Protein AF-A0A0P9H4C4-F1 (afdb_monomer)

Radius of gyration: 17.07 Å; Cα contacts (8 Å, |Δi|>4): 237; chains: 1; bounding box: 42×40×33 Å

pLDDT: mean 82.75, std 14.72, range [47.47, 95.94]

Nearest PDB structures (foldseek):
  5cm2-assembly1_Z  TM=3.057E-01  e=8.538E+00  Yarrowia lipolytica CLIB122
  7put-assembly1_A  TM=2.296E-01  e=3.294E+00  Brugia malayi
  7pvj-assembly1_B  TM=1.851E-01  e=3.710E+00  Brugia malayi

Mean predicted aligned error: 8.46 Å

Solvent-accessible surface area (backbone atoms only — not comparable to full-atom values): 4800 Å² total; per-residue (Å²): 124,46,69,37,78,50,75,29,85,44,61,33,77,38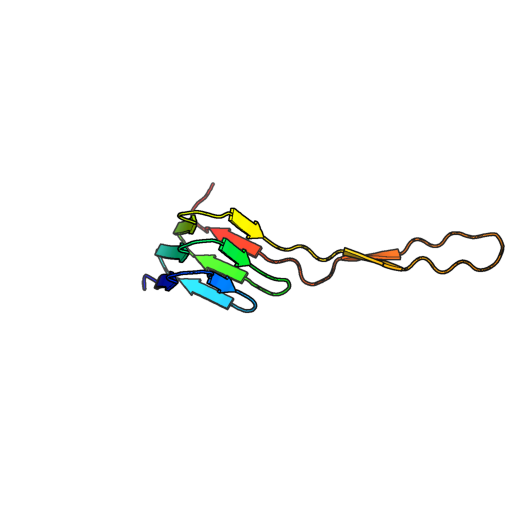,61,40,82,46,74,16,74,28,42,22,39,40,38,10,37,24,33,28,35,29,31,55,53,6,36,39,37,16,35,41,67,46,80,43,36,74,71,46,48,79,44,75,32,69,50,70,50,71,49,75,57,85,52,94,96,48,85,51,77,50,73,44,71,49,58,54,30,44,80,46,42,78,66,75,127

Organism: NCBI:txid199198

Secondary structure (DSSP, 8-state):
---EEEEESS-EEESSEEEEEEEEEEEESS-EEE-TT-EEEEEEEEEEESSS-EEE---EEEEEEEETTEEEEEEEE----EEEETT--

Sequence (89 aa):
ANNLSAAAGNDLVNSGLIEAGNRLDLLAGNDLVNKSGGIIAGRDVTLTALRGDVINERTVTSHQSAADDATWRKDFADSAARIEAANDM

Structure (mmCIF, N/CA/C/O backbone):
data_AF-A0A0P9H4C4-F1
#
_entry.id   AF-A0A0P9H4C4-F1
#
loop_
_atom_site.group_PDB
_atom_site.id
_atom_site.type_symbol
_atom_site.label_atom_id
_atom_site.label_alt_id
_atom_site.label_comp_id
_atom_site.label_asym_id
_atom_site.label_entity_id
_atom_site.label_seq_id
_atom_site.pdbx_PDB_ins_code
_atom_site.Cartn_x
_atom_site.Cartn_y
_atom_site.Cartn_z
_atom_site.occupancy
_atom_site.B_iso_or_equiv
_atom_site.auth_seq_id
_atom_site.auth_comp_id
_atom_site.auth_asym_id
_atom_site.auth_atom_id
_atom_site.pdbx_PDB_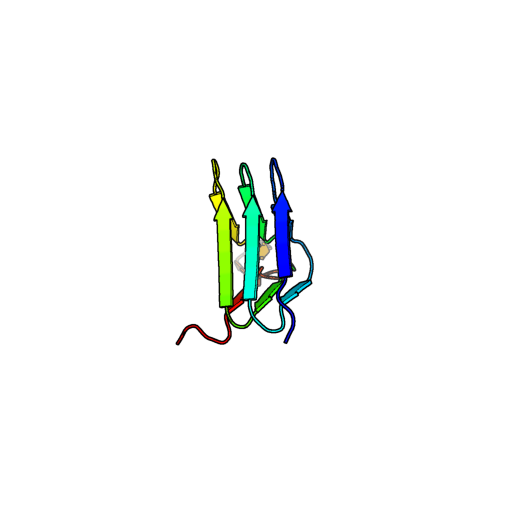model_num
ATOM 1 N N . ALA A 1 1 ? -7.488 5.858 19.792 1.00 63.72 1 ALA A N 1
ATOM 2 C CA . ALA A 1 1 ? -7.155 5.053 18.603 1.00 63.72 1 ALA A CA 1
ATOM 3 C C . ALA A 1 1 ? -7.331 5.954 17.388 1.00 63.72 1 ALA A C 1
ATOM 5 O O . ALA A 1 1 ? -8.371 6.597 17.298 1.00 63.72 1 ALA A O 1
ATOM 6 N N . ASN A 1 2 ? -6.309 6.089 16.543 1.00 89.31 2 ASN A N 1
ATOM 7 C CA . ASN A 1 2 ? -6.323 7.030 15.419 1.00 89.31 2 ASN A CA 1
ATOM 8 C C . ASN A 1 2 ? -6.643 6.285 14.124 1.00 89.31 2 ASN A C 1
ATOM 10 O O . ASN A 1 2 ? -6.096 5.208 13.885 1.00 89.31 2 ASN A O 1
ATOM 14 N N . ASN A 1 3 ? -7.523 6.864 13.313 1.00 92.31 3 ASN A N 1
ATOM 15 C CA . ASN A 1 3 ? -7.759 6.411 11.947 1.00 92.31 3 ASN A CA 1
ATOM 16 C C . ASN A 1 3 ? -6.797 7.152 11.012 1.00 92.31 3 ASN A C 1
ATOM 18 O O . ASN A 1 3 ? -6.488 8.320 11.258 1.00 92.31 3 ASN A O 1
ATOM 22 N N . LEU A 1 4 ? -6.365 6.495 9.941 1.00 92.56 4 LEU A N 1
ATOM 23 C CA . LEU A 1 4 ? -5.573 7.099 8.876 1.00 92.56 4 LEU A CA 1
ATOM 24 C C . LEU A 1 4 ? -6.325 6.925 7.560 1.00 92.56 4 LEU A C 1
ATOM 26 O O . LEU A 1 4 ? -6.669 5.809 7.187 1.00 92.56 4 LEU A O 1
ATOM 30 N N . SER A 1 5 ? -6.571 8.030 6.863 1.00 93.00 5 SER A N 1
ATOM 31 C CA . SER A 1 5 ? -7.154 8.020 5.524 1.00 93.00 5 SER A CA 1
ATOM 32 C C . SER A 1 5 ? -6.236 8.768 4.568 1.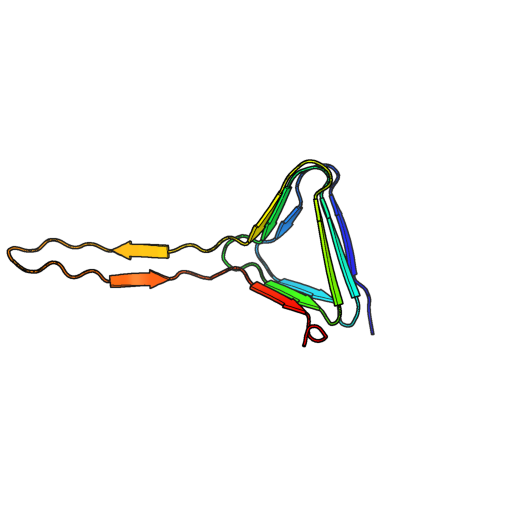00 93.00 5 SER A C 1
ATOM 34 O O . SER A 1 5 ? -5.950 9.945 4.803 1.00 93.00 5 SER A O 1
ATOM 36 N N . ALA A 1 6 ? -5.808 8.125 3.488 1.00 90.94 6 ALA A N 1
ATOM 37 C CA . ALA A 1 6 ? -5.040 8.776 2.433 1.00 90.94 6 ALA A CA 1
ATOM 38 C C . ALA A 1 6 ? -5.697 8.531 1.076 1.00 90.94 6 ALA A C 1
ATOM 40 O O . ALA A 1 6 ? -6.118 7.419 0.767 1.00 90.94 6 ALA A O 1
ATOM 41 N N . ALA A 1 7 ? -5.775 9.585 0.265 1.00 93.12 7 ALA A N 1
ATOM 42 C CA . ALA A 1 7 ? -6.326 9.524 -1.078 1.00 93.12 7 ALA A CA 1
ATOM 43 C C . ALA A 1 7 ? -5.343 10.140 -2.077 1.00 93.12 7 ALA A C 1
ATOM 45 O O . ALA A 1 7 ? -4.899 11.275 -1.897 1.00 93.12 7 ALA A O 1
ATOM 46 N N . ALA A 1 8 ? -5.028 9.404 -3.137 1.00 92.69 8 ALA A N 1
ATOM 47 C CA . ALA A 1 8 ? -4.239 9.866 -4.266 1.00 92.69 8 ALA A CA 1
ATOM 48 C C . ALA A 1 8 ? -5.128 9.933 -5.513 1.00 92.69 8 ALA A C 1
ATOM 50 O O . ALA A 1 8 ? -5.834 8.982 -5.836 1.00 92.69 8 ALA A O 1
ATOM 51 N N . GLY A 1 9 ? -5.091 11.053 -6.242 1.00 93.25 9 GLY A N 1
ATOM 52 C CA . GLY A 1 9 ? -5.897 11.227 -7.460 1.00 93.25 9 GLY A CA 1
ATOM 53 C C . GLY A 1 9 ? -5.445 10.366 -8.648 1.00 93.25 9 GLY A C 1
ATOM 54 O O . GLY A 1 9 ? -6.238 10.120 -9.556 1.00 93.25 9 GLY A O 1
ATOM 55 N N . ASN A 1 10 ? -4.189 9.910 -8.633 1.00 94.94 10 ASN A N 1
ATOM 56 C CA . ASN A 1 10 ? -3.613 8.995 -9.618 1.00 94.94 10 ASN A CA 1
ATOM 57 C C . ASN A 1 10 ? -3.141 7.729 -8.893 1.00 94.94 10 ASN A C 1
ATOM 59 O O . ASN A 1 10 ? -3.987 6.936 -8.499 1.00 94.94 10 ASN A O 1
ATOM 63 N N . ASP A 1 11 ? -1.848 7.587 -8.617 1.00 94.00 11 ASP A N 1
ATOM 64 C CA . ASP A 1 11 ? -1.294 6.377 -8.003 1.00 94.00 11 ASP A CA 1
ATOM 65 C C . ASP A 1 11 ? -0.917 6.623 -6.541 1.00 94.00 11 ASP A C 1
ATOM 67 O O . ASP A 1 11 ? -0.418 7.695 -6.186 1.00 94.00 11 ASP A O 1
ATOM 71 N N . LEU A 1 12 ? -1.137 5.622 -5.691 1.00 93.81 12 LEU A N 1
ATOM 72 C CA . LEU A 1 12 ? -0.704 5.609 -4.299 1.00 93.81 12 LEU A CA 1
ATOM 73 C C . LEU A 1 12 ? 0.422 4.593 -4.157 1.00 93.81 12 LEU A C 1
ATOM 75 O O . LEU A 1 12 ? 0.187 3.391 -4.195 1.00 93.81 12 LEU A O 1
ATOM 79 N N . VAL A 1 13 ? 1.650 5.076 -3.980 1.00 93.25 13 VAL A N 1
ATOM 80 C CA . VAL A 1 13 ? 2.827 4.215 -3.834 1.00 93.25 13 VAL A CA 1
ATOM 81 C C . VAL A 1 13 ? 3.320 4.260 -2.394 1.00 93.25 13 VAL A C 1
ATOM 83 O O . VAL A 1 13 ? 3.718 5.318 -1.910 1.00 93.25 13 VAL A O 1
ATOM 86 N N . ASN A 1 14 ? 3.330 3.110 -1.725 1.00 91.19 14 ASN A N 1
ATOM 87 C CA . ASN A 1 14 ? 3.967 2.935 -0.430 1.00 91.19 14 ASN A CA 1
ATOM 88 C C . ASN A 1 14 ? 5.317 2.232 -0.590 1.00 91.19 14 ASN A C 1
ATOM 90 O O . ASN A 1 14 ? 5.394 1.191 -1.228 1.00 91.19 14 ASN A O 1
ATOM 94 N N . SER A 1 15 ? 6.368 2.768 0.020 1.00 90.25 15 SER A N 1
ATOM 95 C CA . SER A 1 15 ? 7.695 2.137 0.092 1.00 90.25 15 SER A CA 1
ATOM 96 C C . SER A 1 15 ? 8.275 2.162 1.512 1.00 90.25 15 SER A C 1
ATOM 98 O O . SER A 1 15 ? 9.475 1.981 1.693 1.00 90.25 15 SER A O 1
ATOM 100 N N . GLY A 1 16 ? 7.443 2.470 2.510 1.00 90.44 16 GLY A N 1
ATOM 101 C CA . GLY A 1 16 ? 7.816 2.560 3.921 1.00 90.44 16 GLY A CA 1
ATOM 102 C C . GLY A 1 16 ? 6.679 2.066 4.811 1.00 90.44 16 GLY A C 1
ATOM 103 O O . GLY A 1 16 ? 5.943 1.166 4.425 1.00 90.44 16 GLY A O 1
ATOM 104 N N . LEU A 1 17 ? 6.508 2.645 5.999 1.00 90.56 17 LEU A N 1
ATOM 105 C CA . LEU A 1 17 ? 5.426 2.267 6.912 1.00 90.56 17 LEU A CA 1
ATOM 106 C C . LEU A 1 17 ? 4.219 3.204 6.763 1.00 90.56 17 LEU A C 1
ATOM 108 O O . LEU A 1 17 ? 4.333 4.407 6.992 1.00 90.56 17 LEU A O 1
ATOM 112 N N . ILE A 1 18 ? 3.058 2.632 6.457 1.00 92.19 18 ILE A N 1
ATOM 113 C CA . ILE A 1 18 ? 1.746 3.259 6.611 1.00 92.19 18 ILE A CA 1
ATOM 114 C C . ILE A 1 18 ? 1.020 2.494 7.712 1.00 92.19 18 ILE A C 1
ATOM 116 O O . ILE A 1 18 ? 0.668 1.334 7.523 1.00 92.19 18 ILE A O 1
ATOM 120 N N . GLU A 1 19 ? 0.788 3.138 8.854 1.00 91.25 19 GLU A N 1
ATOM 121 C CA . GLU A 1 19 ? 0.132 2.505 9.998 1.00 91.25 19 GLU A CA 1
ATOM 122 C C . GLU A 1 19 ? -1.040 3.338 10.526 1.00 91.25 19 GLU A C 1
ATOM 124 O O . GLU A 1 19 ? -0.918 4.549 10.729 1.00 91.25 19 GLU A O 1
ATOM 129 N N . ALA A 1 20 ? -2.166 2.675 10.805 1.00 92.31 20 ALA A N 1
ATOM 130 C CA . ALA A 1 20 ? -3.257 3.239 11.592 1.00 92.31 20 ALA A CA 1
ATOM 131 C C . ALA A 1 20 ? -3.491 2.429 12.870 1.00 92.31 20 ALA A C 1
ATOM 133 O O . ALA A 1 20 ? -3.680 1.219 12.829 1.00 92.31 20 ALA A O 1
ATOM 134 N N . GLY A 1 21 ? -3.620 3.103 14.015 1.00 89.44 21 GLY A N 1
ATOM 135 C CA . GLY A 1 21 ? -3.947 2.428 15.279 1.00 89.44 21 GLY A CA 1
ATOM 136 C C . GLY A 1 21 ? -5.377 1.867 15.350 1.00 89.44 21 GLY A C 1
ATOM 137 O O . GLY A 1 21 ? -5.739 1.242 16.343 1.00 89.44 21 GLY A O 1
ATOM 138 N N . ASN A 1 22 ? -6.217 2.148 14.353 1.00 92.12 22 ASN A N 1
ATOM 139 C CA . ASN A 1 22 ? -7.581 1.646 14.240 1.00 92.12 22 ASN A CA 1
ATOM 140 C C . ASN A 1 22 ? -7.900 1.336 12.770 1.00 92.12 22 ASN A C 1
ATOM 142 O O . ASN A 1 22 ? -7.486 0.298 12.267 1.00 92.12 22 ASN A O 1
ATOM 146 N N . ARG A 1 23 ? -8.578 2.234 12.050 1.00 93.00 23 ARG A N 1
ATOM 147 C CA . ARG A 1 23 ? -8.882 2.033 10.631 1.00 93.00 23 ARG A CA 1
ATOM 148 C C . ARG A 1 23 ? -7.856 2.713 9.733 1.00 93.00 23 ARG A C 1
ATOM 150 O O . ARG A 1 23 ? -7.557 3.889 9.940 1.00 93.00 23 ARG A O 1
ATOM 157 N N . LEU A 1 24 ? -7.380 1.982 8.736 1.00 94.12 24 LEU A N 1
ATOM 158 C CA . LEU A 1 24 ? -6.553 2.458 7.643 1.00 94.12 24 LEU A CA 1
ATOM 159 C C . LEU A 1 24 ? -7.346 2.388 6.337 1.00 94.12 24 LEU A C 1
ATOM 161 O O . LEU A 1 24 ? -7.701 1.297 5.907 1.00 94.12 24 LEU A O 1
ATOM 165 N N . ASP A 1 25 ? -7.585 3.529 5.697 1.00 94.62 25 ASP A N 1
ATOM 166 C CA . ASP A 1 25 ? -8.256 3.608 4.397 1.00 94.62 25 ASP A CA 1
ATOM 167 C C . ASP A 1 25 ? -7.326 4.266 3.368 1.00 94.62 25 ASP A C 1
ATOM 169 O O . ASP A 1 25 ? -6.965 5.440 3.495 1.00 94.62 25 ASP A O 1
ATOM 173 N N . LEU A 1 26 ? -6.937 3.519 2.335 1.00 93.19 26 LEU A N 1
ATOM 174 C CA . LEU A 1 26 ? -6.118 4.018 1.232 1.00 93.19 26 LEU A CA 1
ATOM 175 C C . LEU A 1 26 ? -6.915 3.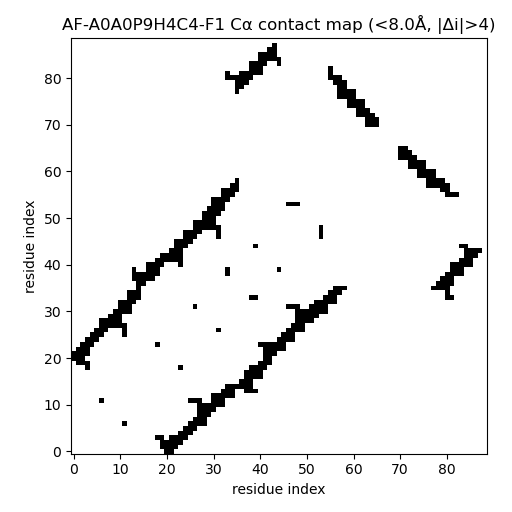983 -0.073 1.00 93.19 26 LEU A C 1
ATOM 177 O O . LEU A 1 26 ? -7.386 2.928 -0.495 1.00 93.19 26 LEU A O 1
ATOM 181 N N . LEU A 1 27 ? -7.038 5.141 -0.720 1.00 95.00 27 LEU A N 1
ATOM 182 C CA . LEU A 1 27 ? -7.750 5.317 -1.982 1.00 95.00 27 LEU A CA 1
ATOM 183 C C . LEU A 1 27 ? -6.789 5.804 -3.072 1.00 95.00 27 LEU A C 1
ATOM 185 O O . LEU A 1 27 ? -6.231 6.891 -2.966 1.00 95.00 27 LEU A O 1
ATOM 189 N N . ALA A 1 28 ? -6.632 5.036 -4.143 1.00 95.94 28 ALA A N 1
ATOM 190 C CA . ALA A 1 28 ? -5.908 5.428 -5.346 1.00 95.94 28 ALA A CA 1
ATOM 191 C C . ALA A 1 28 ? -6.880 5.636 -6.515 1.00 95.94 28 ALA A C 1
ATOM 193 O O . ALA A 1 28 ? -7.836 4.881 -6.696 1.00 95.94 28 ALA A O 1
ATOM 194 N N . GLY A 1 29 ? -6.640 6.662 -7.329 1.00 95.69 29 GLY A N 1
ATOM 195 C CA . GLY A 1 29 ? -7.416 6.930 -8.539 1.00 95.69 29 GLY A CA 1
ATOM 196 C C . GLY A 1 29 ? -7.140 5.947 -9.680 1.00 95.69 29 GLY A C 1
ATOM 197 O O . GLY A 1 29 ? -8.048 5.663 -10.457 1.00 95.69 29 GLY A O 1
ATOM 198 N N . ASN A 1 30 ? -5.917 5.431 -9.764 1.00 95.62 30 ASN A N 1
ATOM 199 C CA . ASN A 1 30 ? -5.445 4.404 -10.687 1.00 95.62 30 ASN A CA 1
ATOM 200 C C . ASN A 1 30 ? -4.876 3.248 -9.863 1.00 95.62 30 ASN A C 1
ATOM 202 O O . ASN A 1 30 ? -5.676 2.430 -9.428 1.00 95.62 30 ASN A O 1
ATOM 206 N N . ASP A 1 31 ? -3.568 3.216 -9.587 1.00 95.38 31 ASP A N 1
ATOM 207 C CA . ASP A 1 31 ? -2.921 2.062 -8.951 1.00 95.38 31 ASP A CA 1
ATOM 208 C C . ASP A 1 31 ? -2.558 2.318 -7.484 1.00 95.38 31 ASP A C 1
ATOM 210 O O . ASP A 1 31 ? -2.074 3.391 -7.118 1.00 95.38 31 ASP A O 1
ATOM 214 N N . LEU A 1 32 ? -2.735 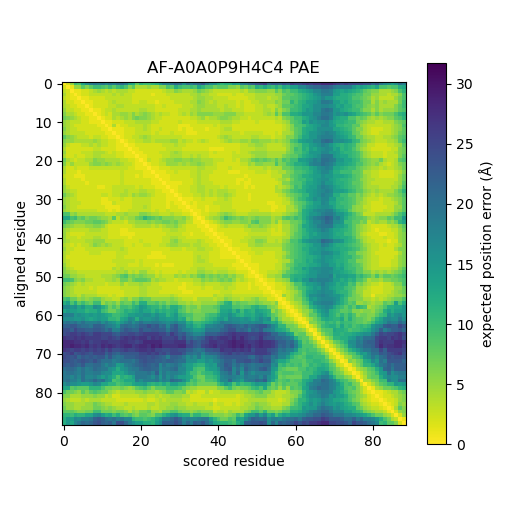1.310 -6.629 1.00 94.44 32 LEU A N 1
ATOM 215 C CA . LEU A 1 32 ? -2.206 1.289 -5.267 1.00 94.44 32 LEU A CA 1
ATOM 216 C C . LEU A 1 32 ? -1.066 0.279 -5.193 1.00 94.44 32 LEU A C 1
ATOM 218 O O . LEU A 1 32 ? -1.304 -0.921 -5.229 1.00 94.44 32 LEU A O 1
ATOM 222 N N . VAL A 1 33 ? 0.169 0.752 -5.058 1.00 93.62 33 VAL A N 1
ATOM 223 C CA . VAL A 1 33 ? 1.370 -0.087 -5.091 1.00 93.62 33 VAL A CA 1
ATOM 224 C C . VAL A 1 33 ? 2.073 -0.067 -3.742 1.00 93.62 33 VAL A C 1
ATOM 226 O O . VAL A 1 33 ? 2.661 0.939 -3.352 1.00 93.62 33 VAL A O 1
ATOM 229 N N . ASN A 1 34 ? 2.075 -1.195 -3.045 1.00 92.06 34 ASN A N 1
ATOM 230 C CA . ASN A 1 34 ? 2.934 -1.429 -1.893 1.00 92.06 34 ASN A CA 1
ATOM 231 C C . ASN A 1 34 ? 4.250 -2.044 -2.386 1.00 92.06 34 ASN A C 1
ATOM 233 O O . ASN A 1 34 ? 4.302 -3.231 -2.693 1.00 92.06 34 ASN A O 1
ATOM 237 N N . LYS A 1 35 ? 5.286 -1.221 -2.549 1.00 91.00 35 LYS A N 1
ATOM 238 C CA . LYS A 1 35 ? 6.605 -1.617 -3.066 1.00 91.00 35 LYS A CA 1
ATOM 239 C C . LYS A 1 35 ? 7.414 -2.413 -2.051 1.00 91.00 35 LYS A C 1
ATOM 241 O O . LYS A 1 35 ? 7.098 -2.404 -0.863 1.00 91.00 35 LYS A O 1
ATOM 246 N N . SER A 1 36 ? 8.493 -3.048 -2.517 1.00 84.38 36 SER A N 1
ATOM 247 C CA . SER A 1 36 ? 9.480 -3.702 -1.650 1.00 84.38 36 SER A CA 1
ATOM 248 C C . SER A 1 36 ? 9.877 -2.805 -0.463 1.00 84.38 36 SER A C 1
ATOM 250 O O . SER A 1 36 ? 10.178 -1.620 -0.628 1.00 84.38 36 SER A O 1
ATOM 252 N N . GLY A 1 37 ? 9.809 -3.365 0.750 1.00 81.12 37 GLY A N 1
ATOM 253 C CA . GLY A 1 37 ? 10.023 -2.649 2.016 1.00 81.12 37 GLY A CA 1
ATOM 254 C C . GLY A 1 37 ? 8.820 -1.853 2.546 1.00 81.12 37 GLY A C 1
ATOM 255 O O . GLY A 1 37 ? 8.888 -1.318 3.652 1.00 81.12 37 GLY A O 1
ATOM 256 N N . GLY A 1 38 ? 7.715 -1.798 1.799 1.00 90.00 38 GLY A N 1
ATOM 257 C CA . GLY A 1 38 ? 6.461 -1.176 2.206 1.00 90.00 38 GLY A CA 1
ATOM 258 C C . GLY A 1 38 ? 5.640 -2.049 3.161 1.00 90.00 38 GLY A C 1
ATOM 259 O O . GLY A 1 38 ? 5.321 -3.200 2.860 1.00 90.00 38 GLY A O 1
ATOM 260 N N . ILE A 1 39 ? 5.263 -1.502 4.315 1.00 90.38 39 ILE A N 1
ATOM 261 C CA . ILE A 1 39 ? 4.354 -2.113 5.288 1.00 90.38 39 ILE A CA 1
ATOM 262 C C . ILE A 1 39 ? 3.106 -1.242 5.399 1.00 90.38 39 ILE A C 1
ATOM 264 O O . ILE A 1 39 ? 3.198 -0.042 5.642 1.00 90.38 39 ILE A O 1
ATOM 268 N N . ILE A 1 40 ? 1.943 -1.859 5.234 1.00 92.31 40 ILE A N 1
ATOM 269 C CA . ILE A 1 40 ? 0.627 -1.257 5.421 1.00 92.31 40 ILE A CA 1
ATOM 270 C C . ILE A 1 40 ? -0.021 -1.999 6.586 1.00 92.31 40 ILE A C 1
ATOM 272 O O . ILE A 1 40 ? -0.383 -3.161 6.439 1.00 92.31 40 ILE A O 1
ATOM 276 N N . ALA A 1 41 ? -0.139 -1.354 7.741 1.00 91.88 41 ALA A N 1
ATOM 277 C CA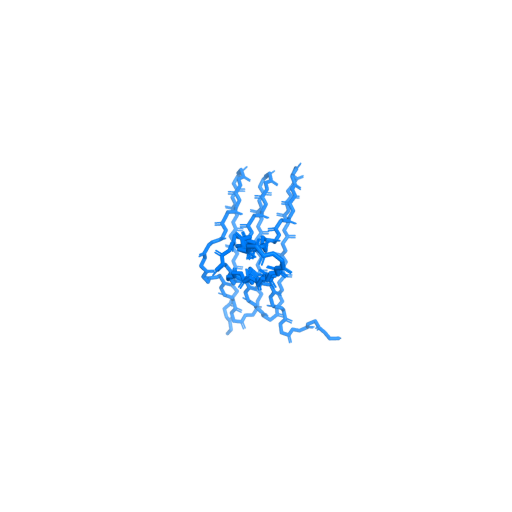 . ALA A 1 41 ? -0.607 -1.983 8.969 1.00 91.88 41 ALA A CA 1
ATOM 278 C C . ALA A 1 41 ? -1.794 -1.230 9.576 1.00 91.88 41 ALA A C 1
ATOM 280 O O . ALA A 1 41 ? -1.838 -0.001 9.631 1.00 91.88 41 ALA A O 1
ATOM 281 N N . GLY A 1 42 ? -2.776 -1.963 10.078 1.00 91.38 42 GLY A N 1
ATOM 282 C CA . GLY A 1 42 ? -3.856 -1.370 10.848 1.00 91.38 42 GLY A CA 1
ATOM 283 C C . GLY A 1 42 ? -4.686 -2.413 11.562 1.00 91.38 42 GLY A C 1
ATOM 284 O O . GLY A 1 42 ? -4.500 -3.611 11.370 1.00 91.38 42 GLY A O 1
ATOM 285 N N . ARG A 1 43 ? -5.632 -1.972 12.393 1.00 93.06 43 ARG A N 1
ATOM 286 C CA . ARG A 1 43 ? -6.643 -2.896 12.918 1.00 93.06 43 ARG A CA 1
ATOM 287 C C . ARG A 1 43 ? -7.557 -3.348 11.782 1.00 93.06 43 ARG A C 1
ATOM 289 O O . ARG A 1 43 ? -7.682 -4.540 11.546 1.00 93.06 43 ARG A O 1
ATOM 296 N N . ASP A 1 44 ? -8.131 -2.386 11.067 1.00 92.19 44 ASP A N 1
ATOM 297 C CA . ASP A 1 44 ? -8.936 -2.609 9.866 1.00 92.19 44 ASP A CA 1
ATOM 298 C C . ASP A 1 44 ? -8.231 -1.931 8.686 1.00 92.19 44 ASP A C 1
ATOM 300 O O . ASP A 1 44 ? -7.952 -0.735 8.771 1.00 92.19 44 ASP A O 1
ATOM 304 N N . VAL A 1 45 ? -7.940 -2.660 7.607 1.00 92.25 45 VAL A N 1
ATOM 305 C CA . VAL A 1 45 ? -7.246 -2.120 6.426 1.00 92.25 45 VAL A CA 1
ATOM 306 C C . VAL A 1 45 ? -8.157 -2.202 5.205 1.00 92.25 45 VAL A C 1
ATOM 308 O O . VAL A 1 45 ? -8.574 -3.286 4.809 1.00 92.25 45 VAL A O 1
ATOM 311 N N . THR A 1 46 ? -8.416 -1.056 4.579 1.00 93.25 46 THR A N 1
ATOM 312 C CA . THR A 1 46 ? -9.161 -0.936 3.325 1.00 93.25 46 THR A CA 1
ATOM 313 C C . THR A 1 46 ? -8.253 -0.344 2.255 1.00 93.25 46 THR A C 1
ATOM 315 O O . THR A 1 46 ? -7.743 0.768 2.404 1.00 93.25 46 THR A O 1
ATOM 318 N N . LEU A 1 47 ? -8.075 -1.061 1.147 1.00 92.50 47 LEU A N 1
ATOM 319 C CA . LEU A 1 47 ? -7.320 -0.607 -0.022 1.00 92.50 47 LEU A CA 1
ATOM 320 C C . LEU A 1 47 ? -8.272 -0.528 -1.210 1.00 92.50 47 LEU A C 1
ATOM 322 O O . LEU A 1 47 ? -8.911 -1.519 -1.553 1.00 92.50 47 LEU A O 1
ATOM 326 N N . THR A 1 48 ? -8.399 0.644 -1.825 1.00 94.06 48 THR A N 1
ATOM 327 C CA . THR A 1 48 ? -9.279 0.858 -2.979 1.00 94.06 48 THR A CA 1
ATOM 328 C C . THR A 1 48 ? -8.504 1.511 -4.111 1.00 94.06 48 THR A C 1
ATOM 330 O O . THR A 1 48 ? -7.960 2.598 -3.945 1.00 94.06 48 THR A O 1
ATOM 333 N N . ALA A 1 49 ? -8.500 0.870 -5.274 1.00 94.56 49 ALA A N 1
ATOM 334 C CA . ALA A 1 49 ? -8.023 1.422 -6.534 1.00 94.56 49 ALA A CA 1
ATOM 335 C C . ALA A 1 49 ? -9.244 1.651 -7.441 1.00 94.56 49 ALA A C 1
ATOM 337 O O . ALA A 1 49 ? -10.029 0.732 -7.659 1.00 94.56 49 ALA A O 1
ATOM 338 N N . LEU A 1 50 ? -9.476 2.887 -7.900 1.00 93.50 50 LEU A N 1
ATOM 339 C CA . LEU A 1 50 ? -10.702 3.230 -8.638 1.00 93.50 50 LEU A CA 1
ATOM 340 C C . LEU A 1 50 ? -10.687 2.750 -10.091 1.00 93.50 50 LEU A C 1
ATOM 342 O O . LEU A 1 50 ? -11.731 2.369 -10.617 1.00 93.50 50 LEU A O 1
ATOM 346 N N . ARG A 1 51 ? -9.536 2.843 -10.760 1.00 93.62 51 ARG A N 1
ATOM 347 C CA . ARG A 1 51 ? -9.391 2.506 -12.187 1.00 93.62 51 ARG A CA 1
ATOM 348 C C . ARG A 1 51 ? -8.302 1.479 -12.475 1.00 93.62 51 ARG A C 1
ATOM 350 O O . ARG A 1 51 ? -8.291 0.948 -13.580 1.00 93.62 51 ARG A O 1
ATOM 357 N N . GLY A 1 52 ? -7.401 1.251 -11.528 1.00 92.69 52 GLY A N 1
ATOM 358 C CA . GLY A 1 52 ? -6.265 0.353 -11.672 1.00 92.69 52 GLY A CA 1
ATOM 359 C C . GLY A 1 52 ? -6.256 -0.731 -10.603 1.00 92.69 52 GLY A C 1
ATOM 360 O O . GLY A 1 52 ? -7.311 -1.132 -10.106 1.00 92.69 52 GLY A O 1
ATOM 361 N N . ASP A 1 53 ? -5.058 -1.186 -10.252 1.00 93.56 53 ASP A N 1
ATOM 362 C CA . ASP A 1 53 ? -4.853 -2.388 -9.447 1.00 93.56 53 ASP A CA 1
ATOM 363 C C . ASP A 1 53 ? -4.321 -2.089 -8.040 1.00 93.56 53 ASP A C 1
ATOM 365 O O . ASP A 1 53 ? -3.622 -1.104 -7.794 1.00 93.56 53 ASP A O 1
ATOM 369 N N . VAL A 1 54 ? -4.615 -2.990 -7.097 1.00 92.75 54 VAL A N 1
ATOM 370 C CA . VAL A 1 54 ? -3.942 -3.044 -5.791 1.00 92.75 54 VAL A CA 1
ATOM 371 C C . VAL A 1 54 ? -2.806 -4.061 -5.882 1.00 92.75 54 VAL A C 1
ATOM 373 O O . VAL A 1 54 ? -3.033 -5.269 -5.927 1.00 92.75 54 VAL A O 1
ATOM 376 N N . ILE A 1 55 ? -1.572 -3.566 -5.914 1.00 91.56 55 ILE A N 1
ATOM 377 C CA . ILE A 1 55 ? -0.357 -4.335 -6.168 1.00 91.56 55 ILE A CA 1
ATOM 378 C C . ILE A 1 55 ? 0.475 -4.402 -4.889 1.00 91.56 55 ILE A C 1
ATOM 380 O O . ILE A 1 55 ? 0.918 -3.382 -4.364 1.00 91.56 55 ILE A O 1
ATOM 384 N N . ASN A 1 56 ? 0.741 -5.616 -4.411 1.00 89.25 56 ASN A N 1
ATOM 385 C CA . ASN A 1 56 ? 1.705 -5.865 -3.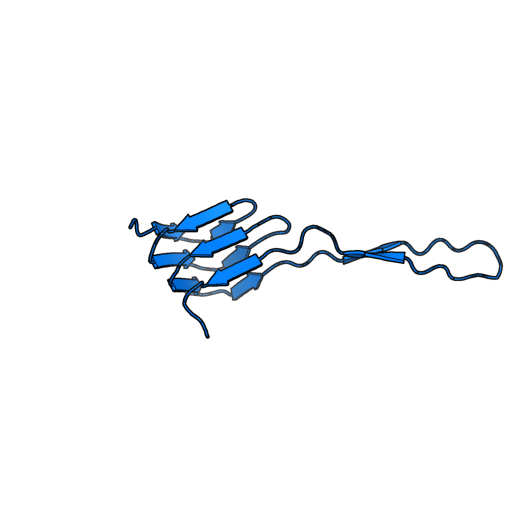343 1.00 89.25 56 ASN A CA 1
ATOM 386 C C . ASN A 1 56 ? 2.976 -6.479 -3.941 1.00 89.25 56 ASN A C 1
ATOM 388 O O . ASN A 1 56 ? 2.954 -7.595 -4.460 1.00 89.25 56 ASN A O 1
ATOM 392 N N . GLU A 1 57 ? 4.076 -5.738 -3.903 1.00 87.44 57 GLU A N 1
ATOM 393 C CA . GLU A 1 57 ? 5.319 -6.098 -4.574 1.00 87.44 57 GLU A CA 1
ATOM 394 C C . GLU A 1 57 ? 6.154 -7.064 -3.724 1.00 87.44 57 GLU A C 1
ATOM 396 O O . GLU A 1 57 ? 6.454 -6.833 -2.550 1.00 87.44 57 GLU A O 1
ATOM 401 N N . ARG A 1 58 ? 6.584 -8.164 -4.344 1.00 84.38 58 ARG A N 1
ATOM 402 C CA . ARG A 1 58 ? 7.540 -9.102 -3.758 1.00 84.38 58 ARG A CA 1
ATOM 403 C C . ARG A 1 58 ? 8.709 -9.288 -4.711 1.00 84.38 58 ARG A C 1
ATOM 405 O O . ARG A 1 58 ? 8.569 -9.936 -5.745 1.00 84.38 58 ARG A O 1
ATOM 412 N N . THR A 1 59 ? 9.875 -8.792 -4.319 1.00 66.81 59 THR A N 1
ATOM 413 C CA . THR A 1 59 ? 11.105 -8.960 -5.095 1.00 66.81 59 THR A CA 1
ATOM 414 C C . THR A 1 59 ? 11.787 -10.280 -4.717 1.00 66.81 59 THR A C 1
ATOM 416 O O . THR A 1 59 ? 12.050 -10.558 -3.546 1.00 66.81 59 THR A O 1
ATOM 419 N N . VAL A 1 60 ? 12.060 -11.135 -5.708 1.00 67.50 60 VAL A N 1
ATOM 420 C CA . VAL A 1 60 ? 12.836 -12.377 -5.539 1.00 67.50 60 VAL A CA 1
ATOM 421 C C . VAL A 1 60 ? 14.066 -12.297 -6.435 1.00 67.50 60 VAL A C 1
ATOM 423 O O . VAL A 1 60 ? 13.949 -12.297 -7.658 1.00 67.50 60 VAL A O 1
ATOM 426 N N . THR A 1 61 ? 15.249 -12.251 -5.828 1.00 62.47 61 THR A N 1
ATOM 427 C CA . THR A 1 61 ? 16.534 -12.197 -6.530 1.00 62.47 61 THR A CA 1
ATOM 428 C C . THR A 1 61 ? 17.134 -13.599 -6.591 1.00 62.47 61 THR A C 1
ATOM 430 O O . THR A 1 61 ? 17.640 -14.117 -5.597 1.00 62.47 61 THR A O 1
ATOM 433 N N . SER A 1 62 ? 17.089 -14.238 -7.762 1.00 59.72 62 SER A N 1
ATOM 434 C CA . SER A 1 62 ? 17.740 -15.536 -7.990 1.00 59.72 62 SER A CA 1
ATOM 435 C C . SER A 1 62 ? 19.188 -15.314 -8.427 1.00 59.72 62 SER A C 1
ATOM 437 O O . SER A 1 62 ? 19.426 -14.777 -9.508 1.00 59.72 62 SER A O 1
ATOM 439 N N . HIS A 1 63 ? 20.165 -15.703 -7.603 1.00 59.12 63 HIS A N 1
ATOM 440 C CA . HIS A 1 63 ? 21.571 -15.697 -8.006 1.00 59.12 63 HIS A CA 1
ATOM 441 C C . HIS A 1 63 ? 21.947 -17.095 -8.513 1.00 59.12 63 HIS A C 1
ATOM 443 O O . HIS A 1 63 ? 22.041 -18.042 -7.731 1.00 59.12 63 HIS A O 1
ATOM 449 N N . GLN A 1 64 ? 22.127 -17.223 -9.830 1.00 55.97 64 GLN A N 1
ATOM 450 C CA . GLN A 1 64 ? 22.659 -18.423 -10.478 1.00 55.97 64 GLN A CA 1
ATOM 451 C C . GLN A 1 64 ? 24.129 -18.159 -10.812 1.00 55.97 64 GLN A C 1
ATOM 453 O O . GLN A 1 64 ? 24.430 -17.441 -11.761 1.00 55.97 64 GLN A O 1
ATOM 458 N N . SER A 1 65 ? 25.047 -18.707 -10.016 1.00 52.28 65 SER A N 1
ATOM 459 C CA . SER A 1 65 ? 26.466 -18.762 -10.386 1.00 52.28 65 SER A CA 1
ATOM 460 C C . SER A 1 65 ? 26.740 -20.134 -10.997 1.00 52.28 65 SER A C 1
ATOM 462 O O . SER A 1 65 ? 26.622 -21.147 -10.309 1.00 52.28 65 SER A O 1
ATOM 464 N N . ALA A 1 66 ? 27.059 -20.172 -12.291 1.00 54.94 66 ALA A N 1
ATOM 465 C CA . ALA A 1 66 ? 27.542 -21.374 -12.959 1.00 54.94 66 ALA A CA 1
ATOM 466 C C . ALA A 1 66 ? 29.070 -21.434 -12.817 1.00 54.94 66 ALA A C 1
ATOM 468 O O . ALA A 1 66 ? 29.781 -20.638 -13.425 1.00 54.94 66 ALA A O 1
ATOM 469 N N . ALA A 1 67 ? 29.558 -22.363 -12.000 1.00 53.59 67 ALA A N 1
ATOM 470 C CA . ALA A 1 67 ? 30.927 -22.861 -12.066 1.00 53.59 67 ALA A CA 1
ATOM 471 C C . ALA A 1 67 ? 30.820 -24.352 -12.397 1.00 53.59 67 ALA A C 1
ATOM 473 O O . ALA A 1 67 ? 29.992 -25.032 -11.787 1.00 53.59 67 ALA A O 1
ATOM 474 N N . ASP A 1 68 ? 31.572 -24.792 -13.410 1.00 57.81 68 ASP A N 1
ATOM 475 C CA . ASP A 1 68 ? 31.621 -26.142 -13.979 1.00 57.81 68 ASP A CA 1
ATOM 476 C C . ASP A 1 68 ? 31.035 -27.245 -13.070 1.00 57.81 68 ASP A C 1
ATOM 478 O O . ASP A 1 68 ? 31.535 -27.519 -11.980 1.00 57.81 68 ASP A O 1
ATOM 482 N N . ASP A 1 69 ? 29.957 -27.871 -13.554 1.00 58.91 69 ASP A N 1
ATOM 483 C CA . ASP A 1 69 ? 29.264 -29.049 -13.002 1.00 58.91 69 ASP A CA 1
ATOM 484 C C . ASP A 1 69 ? 28.340 -28.890 -11.772 1.00 58.91 69 ASP A C 1
ATOM 486 O O . ASP A 1 69 ? 27.664 -29.850 -11.401 1.00 58.91 69 ASP A O 1
ATOM 490 N N . ALA A 1 70 ? 28.184 -27.699 -11.175 1.00 56.34 70 ALA A N 1
ATOM 491 C CA . ALA A 1 70 ? 27.234 -27.513 -10.066 1.00 56.34 70 ALA A CA 1
ATOM 492 C C . ALA A 1 70 ? 26.359 -26.256 -10.208 1.00 56.34 70 ALA A C 1
ATOM 494 O O . ALA A 1 70 ? 26.819 -25.122 -10.082 1.00 56.34 70 ALA A O 1
ATOM 495 N N . THR A 1 71 ? 25.051 -26.442 -10.417 1.00 56.84 71 THR A N 1
ATOM 496 C CA . THR A 1 71 ? 24.071 -25.344 -10.410 1.00 56.84 71 THR A CA 1
ATOM 497 C C . THR A 1 71 ? 23.682 -25.002 -8.968 1.00 56.84 71 THR A C 1
ATOM 499 O O . THR A 1 71 ? 22.784 -25.612 -8.390 1.00 56.84 71 THR A O 1
ATOM 502 N N . TRP A 1 72 ? 24.339 -24.013 -8.360 1.00 56.00 72 TRP A N 1
ATOM 503 C CA . TRP A 1 72 ? 23.935 -23.494 -7.049 1.00 56.00 72 TRP A CA 1
ATOM 504 C C . TRP A 1 72 ? 22.880 -22.404 -7.247 1.00 56.00 72 TRP A C 1
ATOM 506 O O . TRP A 1 72 ? 23.206 -21.249 -7.520 1.00 56.00 72 TRP A O 1
ATOM 516 N N . ARG A 1 73 ? 21.596 -22.763 -7.134 1.00 59.97 73 ARG A N 1
ATOM 517 C CA . ARG A 1 73 ? 20.504 -21.782 -7.089 1.00 59.97 73 ARG A CA 1
ATOM 518 C C . ARG A 1 73 ? 20.348 -21.288 -5.655 1.00 59.97 73 ARG A C 1
ATOM 520 O O . ARG A 1 73 ? 19.894 -22.037 -4.794 1.00 59.97 73 ARG A O 1
ATOM 527 N N . LYS A 1 74 ? 20.720 -20.035 -5.392 1.00 61.16 74 LYS A N 1
ATOM 528 C CA . LYS A 1 74 ? 20.414 -19.372 -4.119 1.00 61.16 74 LYS A CA 1
ATOM 529 C C . LYS A 1 74 ? 19.426 -18.248 -4.395 1.00 61.16 74 LYS A C 1
ATOM 531 O O . LYS A 1 74 ? 19.799 -17.179 -4.874 1.00 61.16 74 LYS A O 1
ATOM 536 N N . ASP A 1 75 ? 18.152 -18.535 -4.156 1.00 58.00 75 ASP A N 1
ATOM 537 C CA . ASP A 1 75 ? 17.086 -17.546 -4.255 1.00 58.00 75 ASP A CA 1
ATOM 538 C C . ASP A 1 75 ? 17.101 -16.698 -2.976 1.00 58.00 75 ASP A C 1
ATOM 540 O O . ASP A 1 75 ? 16.828 -17.188 -1.880 1.00 58.00 75 ASP A O 1
ATOM 544 N N . PHE A 1 76 ? 17.467 -15.425 -3.101 1.00 61.62 76 PHE A N 1
ATOM 545 C CA . PHE A 1 76 ? 17.333 -14.441 -2.036 1.00 61.62 76 PHE A CA 1
ATOM 546 C C 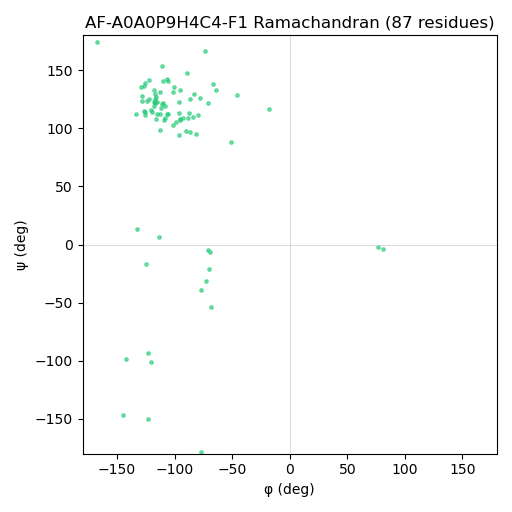. PHE A 1 76 ? 15.982 -13.745 -2.222 1.00 61.62 76 PHE A C 1
ATOM 548 O O . PHE A 1 76 ? 15.791 -12.986 -3.170 1.00 61.62 76 PHE A O 1
ATOM 555 N N . ALA A 1 77 ? 15.017 -14.021 -1.345 1.00 60.47 77 ALA A N 1
ATOM 556 C CA . ALA A 1 77 ? 13.823 -13.186 -1.254 1.00 60.47 77 ALA A CA 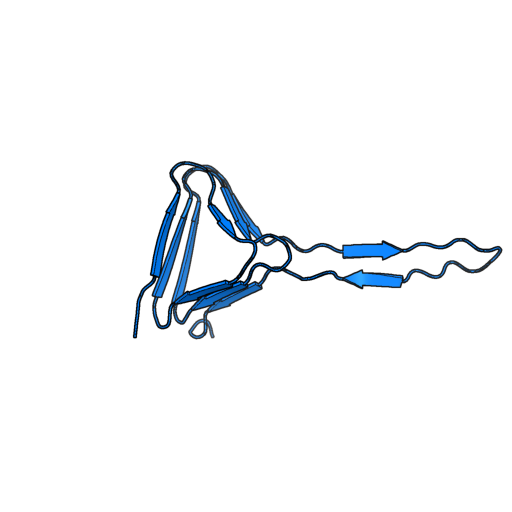1
ATOM 557 C C . ALA A 1 77 ? 14.231 -11.839 -0.632 1.00 60.47 77 ALA A C 1
ATOM 559 O O . ALA A 1 77 ? 14.810 -11.822 0.452 1.00 60.47 77 ALA A O 1
ATOM 560 N N . ASP A 1 78 ? 13.985 -10.737 -1.338 1.00 66.06 78 ASP A N 1
ATOM 561 C CA . ASP A 1 78 ? 14.199 -9.374 -0.838 1.00 66.06 78 ASP A CA 1
ATOM 562 C C . ASP A 1 78 ? 13.055 -8.965 0.125 1.00 66.06 78 ASP A C 1
ATOM 564 O O . ASP A 1 78 ? 12.172 -9.770 0.443 1.00 66.06 78 ASP A O 1
ATOM 568 N N . SER A 1 79 ? 13.100 -7.728 0.629 1.00 68.62 79 SER A N 1
ATOM 569 C CA . SER A 1 79 ? 12.113 -7.068 1.487 1.00 68.62 79 SER A CA 1
ATOM 570 C C . SER A 1 79 ? 10.694 -7.148 0.908 1.00 68.62 79 SER A C 1
ATOM 572 O O . SER A 1 79 ? 10.234 -6.274 0.184 1.00 68.62 79 SER A O 1
ATOM 574 N N . ALA A 1 80 ? 9.961 -8.212 1.227 1.00 77.88 80 ALA A N 1
ATOM 575 C CA . ALA A 1 80 ? 8.585 -8.370 0.769 1.00 77.88 80 ALA A CA 1
ATOM 576 C C . ALA A 1 80 ? 7.685 -7.270 1.349 1.00 77.88 80 ALA A C 1
ATOM 578 O O . ALA A 1 80 ? 7.707 -7.020 2.557 1.00 77.88 80 ALA A O 1
ATOM 579 N N . ALA A 1 81 ? 6.867 -6.663 0.494 1.00 88.06 81 ALA A N 1
ATOM 580 C CA . ALA A 1 81 ? 5.840 -5.737 0.925 1.00 88.06 81 ALA A CA 1
ATOM 581 C C . ALA A 1 81 ? 4.756 -6.483 1.732 1.00 88.06 81 ALA A C 1
ATOM 583 O O . ALA A 1 81 ? 4.370 -7.610 1.388 1.00 88.06 81 ALA A O 1
ATOM 584 N N . ARG A 1 82 ? 4.287 -5.892 2.837 1.00 89.19 82 ARG A N 1
ATOM 585 C CA . ARG A 1 82 ? 3.300 -6.496 3.751 1.00 89.19 82 ARG A CA 1
ATOM 586 C C . ARG A 1 82 ? 2.064 -5.629 3.909 1.00 89.19 82 ARG A C 1
ATOM 588 O O . ARG A 1 82 ? 2.172 -4.410 4.002 1.00 89.19 82 ARG A O 1
ATOM 595 N N . ILE A 1 83 ? 0.910 -6.285 3.986 1.00 89.06 83 ILE A N 1
ATOM 596 C CA . ILE A 1 83 ? -0.378 -5.676 4.311 1.00 89.06 83 ILE A CA 1
ATOM 597 C C . ILE A 1 83 ? -0.956 -6.482 5.475 1.00 89.06 83 ILE A C 1
ATOM 599 O O . ILE A 1 83 ? -1.202 -7.677 5.327 1.00 89.06 83 ILE A O 1
ATOM 603 N N . GLU A 1 84 ? -1.101 -5.854 6.638 1.00 88.94 84 GLU A N 1
ATOM 604 C CA . GLU A 1 84 ? -1.437 -6.508 7.904 1.00 88.94 84 GLU A CA 1
ATOM 605 C C . GLU A 1 84 ? -2.675 -5.845 8.523 1.00 88.94 84 GLU A C 1
ATOM 607 O O . GLU A 1 84 ? -2.641 -4.684 8.934 1.00 88.94 84 GLU A O 1
ATOM 612 N N . ALA A 1 85 ? -3.774 -6.598 8.596 1.00 91.06 85 ALA A N 1
ATOM 613 C CA . ALA A 1 85 ? -4.987 -6.214 9.307 1.00 91.06 85 ALA A CA 1
ATOM 614 C C . ALA A 1 85 ? -5.091 -7.037 10.598 1.00 91.06 85 ALA A C 1
ATOM 616 O O . ALA A 1 85 ? -5.288 -8.247 10.555 1.00 91.06 85 ALA A O 1
ATOM 617 N N . ALA A 1 86 ? -4.961 -6.395 11.759 1.00 85.69 86 ALA A N 1
ATOM 618 C CA . ALA A 1 86 ? -4.994 -7.087 13.051 1.00 85.69 86 ALA A CA 1
ATOM 619 C C . ALA A 1 86 ? -6.389 -7.621 13.444 1.00 85.69 86 ALA A C 1
ATOM 621 O O . ALA A 1 86 ? -6.516 -8.275 14.477 1.00 85.69 86 ALA A O 1
ATOM 622 N N . ASN A 1 87 ? -7.427 -7.331 12.655 1.00 80.25 87 ASN A N 1
ATOM 623 C CA . ASN A 1 87 ? -8.810 -7.752 12.891 1.00 80.25 87 ASN A CA 1
ATOM 624 C C . ASN A 1 87 ? -9.344 -8.751 11.845 1.00 80.25 87 ASN A C 1
ATOM 626 O O . ASN A 1 87 ? -10.530 -9.063 11.875 1.00 80.25 87 ASN A O 1
ATOM 630 N N . ASP A 1 88 ? -8.501 -9.235 10.927 1.00 60.81 88 ASP A N 1
ATOM 631 C CA . ASP A 1 88 ? -8.876 -10.251 9.935 1.00 60.81 88 ASP A CA 1
ATOM 632 C C . ASP A 1 88 ? -8.467 -11.647 10.452 1.00 60.81 88 ASP A C 1
ATOM 634 O O . ASP A 1 88 ? -7.305 -12.045 10.347 1.00 60.81 88 ASP A O 1
ATOM 638 N N . MET A 1 89 ? -9.401 -12.351 11.109 1.00 47.47 89 MET A N 1
ATOM 639 C CA . MET A 1 89 ? -9.280 -13.755 11.545 1.00 47.47 89 MET A CA 1
ATOM 640 C C . MET A 1 89 ? -10.582 -14.517 11.313 1.00 47.47 89 MET A C 1
ATOM 642 O O . MET A 1 89 ? -11.647 -13.988 11.709 1.00 47.47 89 MET A O 1
#

Foldseek 3Di:
DFEAEDEALAEAEFQEEDEDAAHYHYEHQAEYEQEQHGEAYYQHYHHYHNHYYDYFDKDKDWDFDDDPPDTDTDIDTGRGGYYYHNNDD